Protein AF-A0A924BR52-F1 (afdb_monomer)

Solvent-accessible surface area (backbone atoms only — not comparable to full-atom values): 6195 Å² total; per-residue (Å²): 120,48,82,42,59,47,88,78,57,91,78,55,100,89,59,88,78,86,85,52,82,76,59,74,30,55,43,70,36,64,94,91,61,73,71,62,67,60,56,50,51,55,53,48,61,71,70,50,67,93,75,72,74,60,98,55,46,71,58,52,28,57,78,70,59,68,79,58,80,74,76,70,66,98,63,35,77,55,64,81,70,67,75,88,72,83,80,79,88,126

pLDDT: mean 85.06, std 11.77, range [38.25, 95.31]

Structure (mmCIF, N/CA/C/O backbone):
data_AF-A0A924BR52-F1
#
_entry.id   AF-A0A924BR52-F1
#
loop_
_atom_site.group_PDB
_atom_site.id
_atom_site.type_symbol
_atom_site.label_atom_id
_atom_site.label_alt_id
_atom_site.label_comp_id
_atom_site.label_asym_id
_atom_site.label_entity_id
_atom_site.label_seq_id
_atom_s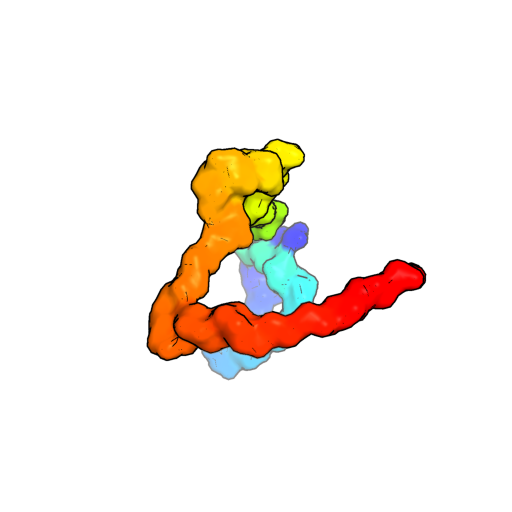ite.pdbx_PDB_ins_code
_atom_site.Cartn_x
_atom_site.Cartn_y
_atom_site.Cartn_z
_atom_site.occupancy
_atom_site.B_iso_or_equiv
_atom_site.auth_seq_id
_atom_site.auth_comp_id
_atom_site.auth_asym_id
_atom_site.auth_atom_id
_atom_site.pdbx_PDB_model_num
ATOM 1 N N . MET A 1 1 ? -11.825 -6.376 2.470 1.00 85.44 1 MET A N 1
ATOM 2 C CA . MET A 1 1 ? -11.745 -5.600 3.729 1.00 85.44 1 MET A CA 1
ATOM 3 C C . MET A 1 1 ? -13.051 -5.541 4.514 1.00 85.44 1 MET A C 1
ATOM 5 O O . MET A 1 1 ? -14.092 -5.208 3.948 1.00 85.44 1 MET A O 1
ATOM 9 N N . ARG A 1 2 ? -12.976 -5.813 5.825 1.00 90.50 2 ARG A N 1
ATOM 10 C CA . ARG A 1 2 ? -14.056 -5.747 6.821 1.00 90.50 2 ARG A CA 1
ATOM 11 C C . ARG A 1 2 ? -13.543 -5.149 8.141 1.00 90.50 2 ARG A C 1
ATOM 13 O O . ARG A 1 2 ? -12.471 -5.514 8.604 1.00 90.50 2 ARG A O 1
ATOM 20 N N . PHE A 1 3 ? -14.312 -4.252 8.755 1.00 92.62 3 PHE A N 1
ATOM 21 C CA . PHE A 1 3 ? -14.008 -3.732 10.093 1.00 92.62 3 PHE A CA 1
ATOM 22 C C . PHE A 1 3 ? -14.686 -4.604 11.146 1.00 92.62 3 PHE A C 1
ATOM 24 O O . PHE A 1 3 ? -15.896 -4.831 11.061 1.00 92.62 3 PHE A O 1
ATOM 31 N N . VAL A 1 4 ? -13.925 -5.074 12.131 1.00 92.75 4 VAL A N 1
ATOM 32 C CA . VAL A 1 4 ? -14.412 -5.973 13.190 1.00 92.75 4 VAL A CA 1
ATOM 33 C C . VAL A 1 4 ? -14.085 -5.402 14.573 1.00 92.75 4 VAL A C 1
ATOM 35 O O . VAL A 1 4 ? -13.049 -4.755 14.729 1.00 92.75 4 VAL A O 1
ATOM 38 N N . PRO A 1 5 ? -14.942 -5.577 15.595 1.00 93.38 5 PRO A N 1
ATOM 39 C CA . PRO A 1 5 ? -14.590 -5.163 16.950 1.00 93.38 5 PRO A CA 1
ATOM 40 C C . PRO A 1 5 ? -13.321 -5.882 17.416 1.00 93.38 5 PRO A C 1
ATOM 42 O O . PRO A 1 5 ? -13.229 -7.095 17.279 1.00 93.38 5 PRO A O 1
ATOM 45 N N . ALA A 1 6 ? -12.376 -5.179 18.041 1.00 90.69 6 ALA A N 1
ATOM 46 C CA . ALA A 1 6 ? -11.134 -5.800 18.518 1.00 90.69 6 ALA A CA 1
ATOM 47 C C . ALA A 1 6 ? -11.375 -6.987 19.475 1.00 90.69 6 ALA A C 1
ATOM 49 O O . ALA A 1 6 ? -10.587 -7.924 19.513 1.00 90.69 6 ALA A O 1
ATOM 50 N N . SER A 1 7 ? -12.506 -6.998 20.192 1.00 88.75 7 SER A N 1
ATOM 51 C CA . SER A 1 7 ? -12.895 -8.099 21.080 1.00 88.75 7 SER A CA 1
ATOM 52 C C . SER A 1 7 ? -13.266 -9.403 20.366 1.00 88.75 7 SER A C 1
ATOM 54 O O . SER A 1 7 ? -13.508 -10.394 21.046 1.00 88.75 7 SER A O 1
ATOM 56 N N . THR A 1 8 ? -13.404 -9.410 19.036 1.00 86.50 8 THR A N 1
ATOM 57 C CA . THR A 1 8 ? -13.641 -10.644 18.267 1.00 86.50 8 THR A CA 1
ATOM 58 C C . THR A 1 8 ? -12.349 -11.355 17.888 1.00 86.50 8 THR A C 1
ATOM 60 O O . THR A 1 8 ? -12.418 -12.479 17.402 1.00 86.50 8 THR A O 1
ATOM 63 N N . LEU A 1 9 ? -11.195 -10.713 18.083 1.00 80.19 9 LEU A N 1
ATOM 64 C CA . LEU A 1 9 ? -9.894 -11.305 17.807 1.00 80.19 9 LEU A CA 1
ATOM 65 C C . LEU A 1 9 ? -9.395 -12.014 19.067 1.00 80.19 9 LEU A C 1
ATOM 67 O O . 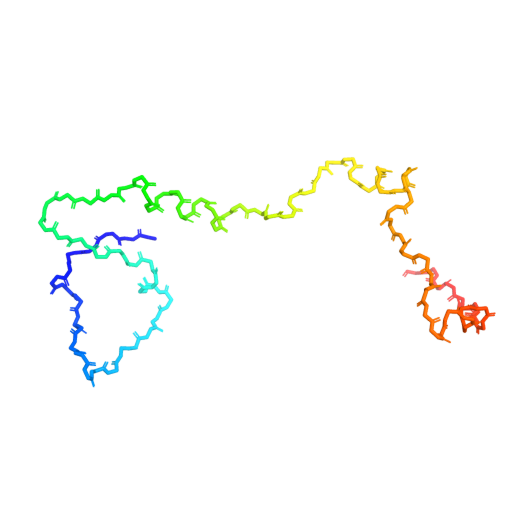LEU A 1 9 ? -9.214 -11.383 20.109 1.00 80.19 9 LEU A O 1
ATOM 71 N N . ASP A 1 10 ? -9.176 -13.322 18.968 1.00 73.94 10 ASP A N 1
ATOM 72 C CA . ASP A 1 10 ? -8.596 -14.119 20.050 1.00 73.94 10 ASP A CA 1
ATOM 73 C C . ASP A 1 10 ? -7.068 -13.981 19.992 1.00 73.94 10 ASP A C 1
ATOM 75 O O . ASP A 1 10 ? -6.371 -14.730 19.314 1.00 73.94 10 ASP A O 1
ATOM 79 N N . GLN A 1 11 ? -6.556 -12.897 20.581 1.00 73.50 11 GLN A N 1
ATOM 80 C CA . GLN A 1 11 ? -5.130 -12.563 20.582 1.00 73.50 11 GLN A CA 1
ATOM 81 C C . GL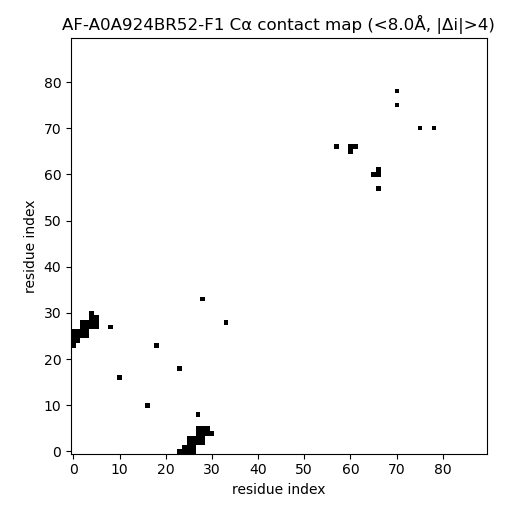N A 1 11 ? -4.580 -12.670 21.999 1.00 73.50 11 GLN A C 1
ATOM 83 O O . GLN A 1 11 ? -4.451 -11.666 22.709 1.00 73.50 11 GLN A O 1
ATOM 88 N N . SER A 1 12 ? -4.254 -13.888 22.431 1.00 80.56 12 SER A N 1
ATOM 89 C CA . SER A 1 12 ? -3.435 -14.070 23.625 1.00 80.56 12 SER A CA 1
ATOM 90 C C . SER A 1 12 ? -1.937 -14.064 23.250 1.00 80.56 12 SER A C 1
ATOM 92 O O . SER A 1 12 ? -1.568 -14.574 22.193 1.00 80.56 12 SER A O 1
ATOM 94 N N . PRO A 1 13 ? -1.044 -13.447 24.055 1.00 79.81 13 PRO A N 1
ATOM 95 C CA . PRO A 1 13 ? 0.351 -13.201 23.653 1.00 79.81 13 PRO A CA 1
ATOM 96 C C . PRO A 1 13 ? 1.177 -14.444 23.288 1.00 79.81 13 PRO A C 1
ATOM 98 O O . PRO A 1 13 ? 2.179 -14.312 22.590 1.00 79.81 13 PRO A O 1
ATOM 101 N N . ASP A 1 14 ? 0.778 -15.619 23.777 1.00 85.69 14 ASP A N 1
ATOM 102 C CA . ASP A 1 14 ? 1.503 -16.886 23.628 1.00 85.69 14 ASP A CA 1
ATOM 103 C C . ASP A 1 14 ? 0.759 -17.893 22.727 1.00 85.69 14 ASP A C 1
ATOM 105 O O . ASP A 1 14 ? 1.133 -19.065 22.663 1.00 85.69 14 ASP A O 1
ATOM 109 N N . GLU A 1 15 ? -0.306 -17.460 22.050 1.00 86.44 15 GLU A N 1
ATOM 110 C CA . GLU A 1 15 ? -1.143 -18.312 21.206 1.00 86.44 15 GLU A CA 1
ATOM 111 C C . GLU A 1 15 ? -0.789 -18.175 19.728 1.00 86.44 15 GLU A C 1
ATOM 113 O O . GLU A 1 15 ? -0.545 -17.086 19.204 1.00 86.44 15 GLU A O 1
ATOM 118 N N . GLU A 1 16 ? -0.731 -19.319 19.049 1.00 84.56 16 GLU A N 1
ATOM 119 C CA . GLU A 1 16 ? -0.496 -19.371 17.613 1.00 84.56 16 GLU A CA 1
ATOM 120 C C . GLU A 1 16 ? -1.766 -18.942 16.875 1.00 84.56 16 GLU A C 1
ATOM 122 O O . GLU A 1 16 ? -2.829 -19.536 17.040 1.00 84.56 16 GLU A O 1
ATOM 127 N N . ILE A 1 17 ? -1.645 -17.911 16.041 1.00 83.06 17 ILE A N 1
ATOM 128 C CA . ILE A 1 17 ? -2.750 -17.401 15.231 1.00 83.06 17 ILE A CA 1
ATOM 129 C C . ILE A 1 17 ? -2.652 -18.026 13.839 1.00 83.06 17 ILE A C 1
ATOM 131 O O . ILE A 1 17 ? -1.684 -17.790 13.110 1.00 83.06 17 ILE A O 1
ATOM 135 N N . GLU A 1 18 ? -3.659 -18.807 13.449 1.00 82.25 18 GLU A N 1
ATOM 136 C CA . GLU A 1 18 ? -3.783 -19.287 12.0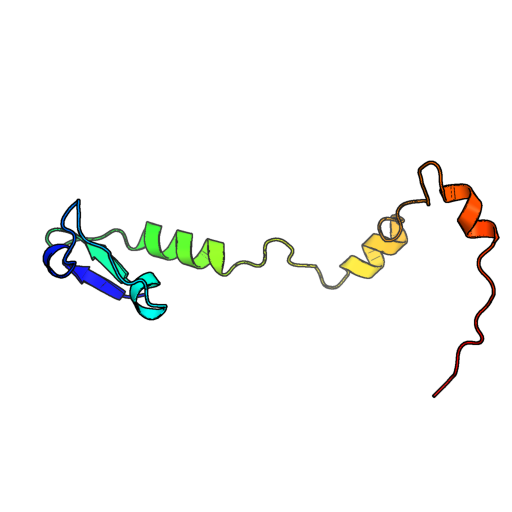72 1.00 82.25 18 GLU A CA 1
ATOM 137 C C . GLU A 1 18 ? -4.170 -18.122 11.145 1.00 82.25 18 GLU A C 1
ATOM 139 O O . GLU A 1 18 ? -5.217 -17.498 11.305 1.00 82.25 18 GLU A O 1
ATOM 144 N N . LEU A 1 19 ? -3.307 -17.812 10.171 1.00 86.62 19 LEU A N 1
ATOM 145 C CA . LEU A 1 19 ? -3.542 -16.757 9.183 1.00 86.62 19 LEU A CA 1
ATOM 146 C C . LEU A 1 19 ? -4.177 -17.344 7.920 1.00 86.62 19 LEU A C 1
ATOM 148 O O . LEU A 1 19 ? -3.500 -17.998 7.123 1.00 86.62 19 LEU A O 1
ATOM 152 N N . ASP A 1 20 ? -5.462 -17.068 7.715 1.00 88.69 20 ASP A N 1
ATOM 153 C CA . ASP A 1 20 ? -6.141 -17.311 6.444 1.00 88.69 20 ASP A CA 1
ATOM 154 C C . ASP A 1 20 ? -6.172 -16.042 5.565 1.00 88.69 20 ASP A C 1
ATOM 156 O O . ASP A 1 20 ? -5.904 -14.929 6.021 1.00 88.69 20 ASP A O 1
ATOM 160 N N . ALA A 1 21 ? -6.454 -16.206 4.270 1.00 89.25 21 ALA A N 1
ATOM 161 C CA . ALA A 1 21 ? -6.451 -15.090 3.323 1.00 89.25 21 ALA A CA 1
ATOM 162 C C . ALA A 1 21 ? -7.572 -14.070 3.589 1.00 89.25 21 ALA A C 1
ATOM 164 O O . ALA A 1 21 ? -7.386 -12.881 3.333 1.00 89.25 21 ALA A O 1
ATOM 165 N N . ASP A 1 22 ? -8.711 -14.518 4.117 1.00 86.19 22 ASP A N 1
ATOM 166 C CA . ASP A 1 22 ? -9.864 -13.667 4.402 1.00 86.19 22 ASP A CA 1
ATOM 167 C C . ASP A 1 22 ? -9.675 -12.878 5.711 1.00 86.19 22 ASP A C 1
ATOM 169 O O . ASP A 1 22 ? -10.297 -11.830 5.889 1.00 86.19 22 ASP A O 1
ATOM 173 N N . ALA A 1 23 ? -8.834 -13.356 6.629 1.00 86.75 23 ALA A N 1
ATOM 174 C CA . ALA A 1 23 ? -8.465 -12.711 7.883 1.00 86.75 23 ALA A CA 1
ATOM 175 C C . ALA A 1 23 ? -7.540 -11.509 7.653 1.00 86.75 23 ALA A C 1
ATOM 177 O O . ALA A 1 23 ? -7.603 -10.533 8.394 1.00 86.75 23 ALA A O 1
ATOM 178 N N . LEU A 1 24 ? -6.742 -11.515 6.578 1.00 86.62 24 LEU A N 1
ATOM 179 C CA . LEU A 1 24 ? -5.895 -10.373 6.192 1.00 86.62 24 LEU A CA 1
ATOM 180 C C . LEU A 1 24 ? -6.704 -9.131 5.791 1.00 86.62 24 LEU A C 1
ATOM 182 O O . LEU A 1 24 ? -6.176 -8.022 5.749 1.00 86.62 24 LEU A O 1
ATOM 186 N N . ASP A 1 25 ? -7.987 -9.322 5.498 1.00 88.38 25 ASP A N 1
ATOM 187 C CA . ASP A 1 25 ? -8.933 -8.262 5.194 1.00 88.38 25 ASP A CA 1
ATOM 188 C C . ASP A 1 25 ? -9.638 -7.708 6.445 1.00 88.38 25 ASP A C 1
ATOM 190 O O . ASP A 1 25 ? -10.462 -6.799 6.313 1.00 88.38 25 ASP A O 1
ATOM 194 N N . GLU A 1 26 ? -9.367 -8.234 7.643 1.00 89.88 26 GLU A N 1
ATOM 195 C CA . GLU A 1 26 ? -9.922 -7.729 8.901 1.00 89.88 26 GLU A CA 1
ATOM 196 C C . GLU A 1 26 ? -9.120 -6.558 9.460 1.00 89.88 26 GLU A C 1
ATOM 198 O O . GLU A 1 26 ? -7.920 -6.657 9.702 1.00 89.88 26 GLU A O 1
ATOM 203 N N . ILE A 1 27 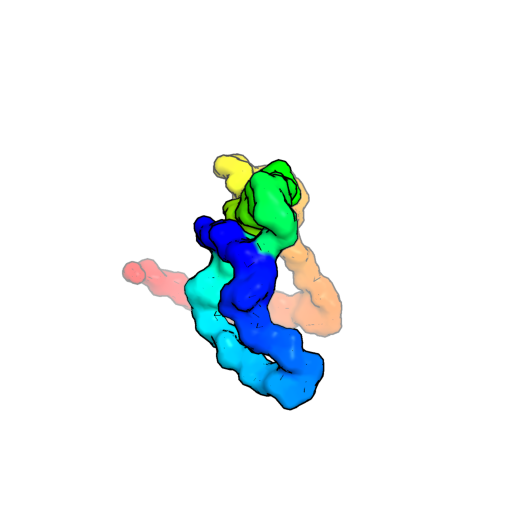? -9.813 -5.455 9.744 1.00 90.94 27 ILE A N 1
ATOM 204 C CA . ILE A 1 27 ? -9.254 -4.332 10.494 1.00 90.94 27 ILE A CA 1
ATOM 205 C C . ILE A 1 27 ? -9.971 -4.242 11.845 1.00 90.94 27 ILE A C 1
ATOM 207 O O . ILE A 1 27 ? -11.168 -3.920 11.872 1.00 90.94 27 ILE A O 1
ATOM 211 N N . PRO A 1 28 ? -9.277 -4.498 12.970 1.00 90.81 28 PRO A N 1
ATOM 212 C CA . PRO A 1 28 ? -9.852 -4.292 14.288 1.00 90.81 28 PRO A CA 1
ATOM 213 C C . PRO A 1 28 ? -10.118 -2.814 14.568 1.00 90.81 28 PRO A C 1
ATOM 215 O O . PRO A 1 28 ? -9.319 -1.945 14.219 1.00 90.81 28 PRO A O 1
ATOM 218 N N . TYR A 1 29 ? -11.214 -2.532 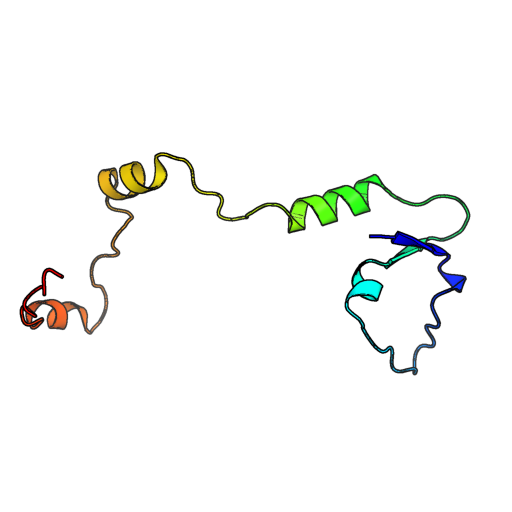15.267 1.00 93.25 29 TYR A N 1
ATOM 219 C CA . TYR A 1 29 ? -11.491 -1.212 15.826 1.00 93.25 29 TYR A CA 1
ATOM 220 C C . TYR A 1 29 ? -11.948 -1.287 17.284 1.00 93.25 29 TYR A C 1
ATOM 222 O O . TYR A 1 29 ? -12.492 -2.294 17.744 1.00 93.25 29 TYR A O 1
ATOM 230 N N . GLU A 1 30 ? -11.766 -0.181 18.005 1.00 93.12 30 GLU A N 1
ATOM 231 C CA . GLU A 1 30 ? -12.199 -0.021 19.391 1.00 93.12 30 GLU A CA 1
ATOM 232 C C . GLU A 1 30 ? -13.310 1.028 19.511 1.00 93.12 30 GLU A C 1
ATOM 234 O O . GLU A 1 30 ? -13.343 2.034 18.801 1.00 93.12 30 GLU A O 1
ATOM 239 N N . GLY A 1 31 ? -14.240 0.811 20.442 1.00 91.75 31 GLY A N 1
ATOM 240 C CA . GLY A 1 31 ? -15.350 1.734 20.665 1.00 91.75 31 GLY A CA 1
ATOM 241 C C . GLY A 1 31 ? -16.329 1.773 19.488 1.00 91.75 31 GLY A C 1
ATOM 242 O O . GLY A 1 31 ? -16.838 0.740 19.060 1.00 91.75 31 GLY A O 1
ATOM 243 N N . THR A 1 32 ? -16.659 2.975 19.011 1.00 92.56 32 THR A N 1
ATOM 244 C CA . THR A 1 32 ? -17.710 3.199 17.998 1.00 92.56 32 THR A CA 1
ATOM 245 C C . THR A 1 32 ? -17.221 3.932 16.749 1.00 92.56 32 THR A C 1
ATOM 247 O O . THR A 1 32 ? -18.037 4.295 15.902 1.00 92.56 32 THR A O 1
ATOM 250 N N . ALA A 1 33 ? -15.914 4.166 16.625 1.00 91.50 33 ALA A N 1
ATOM 251 C CA . ALA A 1 33 ? -15.307 4.881 15.508 1.00 91.50 33 ALA A CA 1
ATOM 252 C C . ALA A 1 33 ? -14.041 4.161 15.027 1.00 91.50 33 ALA A C 1
ATOM 254 O O . ALA A 1 33 ? -13.359 3.508 15.810 1.00 91.50 33 ALA A O 1
ATOM 255 N N . PHE A 1 34 ? -13.728 4.304 13.741 1.00 91.00 34 PHE A N 1
ATOM 256 C CA . PHE A 1 34 ? -12.532 3.748 13.107 1.00 91.00 34 PHE A CA 1
ATOM 257 C C . PHE A 1 34 ? -12.046 4.679 11.987 1.00 91.00 34 PHE A C 1
ATOM 259 O O . PHE A 1 34 ? -12.832 5.475 11.461 1.00 91.00 34 PHE A O 1
ATOM 266 N N . ASP A 1 35 ? -10.765 4.589 11.617 1.00 91.25 35 ASP A N 1
ATOM 267 C CA . ASP A 1 35 ? -10.182 5.419 10.557 1.00 91.25 35 ASP A CA 1
ATOM 268 C C . ASP A 1 35 ? -10.379 4.779 9.175 1.00 91.25 35 ASP A C 1
ATOM 270 O O . ASP A 1 35 ? -9.632 3.906 8.729 1.00 91.25 35 ASP A O 1
ATOM 274 N N . LEU A 1 36 ? -11.421 5.233 8.478 1.00 93.12 36 LEU A N 1
ATOM 275 C CA . LEU A 1 36 ? -11.686 4.816 7.104 1.00 93.12 36 LEU A CA 1
ATOM 276 C C . LEU A 1 36 ? -10.674 5.405 6.107 1.00 93.12 36 LEU A C 1
ATOM 278 O O . LEU A 1 36 ? -10.409 4.791 5.074 1.00 93.12 36 LEU A O 1
ATOM 282 N N . GLY A 1 37 ? -10.140 6.597 6.384 1.00 94.19 37 GLY A N 1
ATOM 283 C CA . GLY A 1 37 ? -9.229 7.294 5.481 1.00 94.19 37 GLY A CA 1
ATOM 284 C C . GLY A 1 37 ? -7.901 6.560 5.357 1.00 94.19 37 GLY A C 1
ATOM 285 O O . GLY A 1 37 ? -7.420 6.349 4.243 1.00 94.19 37 GLY A O 1
ATOM 286 N N . GLU A 1 38 ? -7.354 6.111 6.484 1.00 91.75 38 GLU A N 1
ATOM 287 C CA . GLU A 1 38 ? -6.149 5.287 6.522 1.00 91.75 38 GLU A CA 1
ATOM 288 C C . GLU A 1 38 ? -6.355 3.944 5.811 1.00 91.75 38 GLU A C 1
ATOM 290 O O . GLU A 1 38 ? -5.596 3.615 4.895 1.00 91.75 38 GLU A O 1
ATOM 295 N N . ALA A 1 39 ? -7.415 3.206 6.158 1.00 92.12 39 ALA A N 1
ATOM 296 C CA . ALA A 1 39 ? -7.717 1.912 5.542 1.00 92.12 39 ALA A CA 1
ATOM 297 C C . ALA A 1 39 ? -7.867 2.018 4.015 1.00 92.12 39 ALA A C 1
ATOM 299 O O . ALA A 1 39 ? -7.341 1.195 3.257 1.00 92.12 39 ALA A O 1
ATOM 300 N N . PHE A 1 40 ? -8.548 3.068 3.549 1.00 93.06 40 PHE A N 1
ATOM 301 C CA . PHE A 1 40 ? -8.700 3.342 2.127 1.00 93.06 40 PHE A CA 1
ATOM 302 C C . PHE A 1 40 ? -7.368 3.706 1.464 1.00 93.06 40 PHE A C 1
ATOM 304 O O . PHE A 1 40 ? -7.064 3.189 0.391 1.00 93.06 40 PHE A O 1
ATOM 311 N N . ALA A 1 41 ? -6.558 4.563 2.091 1.00 94.94 41 ALA A N 1
ATOM 312 C CA . ALA A 1 41 ? -5.271 4.983 1.545 1.00 94.94 41 ALA A CA 1
ATOM 313 C C . ALA A 1 41 ? -4.296 3.806 1.396 1.00 94.94 41 ALA A C 1
ATOM 315 O O . ALA A 1 41 ? -3.664 3.672 0.350 1.00 94.94 41 ALA A O 1
ATOM 316 N N . GLN A 1 42 ? -4.209 2.932 2.401 1.00 90.94 42 GLN A N 1
ATOM 317 C CA . GLN A 1 42 ? -3.362 1.738 2.354 1.00 90.94 42 GLN A CA 1
ATOM 318 C C . GLN A 1 42 ? -3.846 0.744 1.290 1.00 90.94 42 GLN A C 1
ATOM 320 O O . GLN A 1 42 ? -3.046 0.247 0.497 1.00 90.94 42 GLN A O 1
ATOM 325 N N . SER A 1 43 ? -5.162 0.521 1.206 1.00 91.75 43 SER A N 1
ATOM 326 C CA . SER A 1 43 ? -5.756 -0.340 0.174 1.00 91.75 43 SER A CA 1
ATOM 327 C C . SER A 1 43 ? -5.488 0.191 -1.235 1.00 91.75 43 SER A C 1
ATOM 329 O O . SER A 1 43 ? -5.104 -0.560 -2.129 1.00 91.75 43 SER A O 1
ATOM 331 N N . LEU A 1 44 ? -5.649 1.502 -1.436 1.00 93.94 44 LEU A N 1
ATOM 332 C CA . LEU A 1 44 ? -5.352 2.152 -2.707 1.00 93.94 44 LEU A CA 1
ATOM 333 C C . LEU A 1 44 ? -3.862 2.052 -3.048 1.00 93.94 44 LEU A C 1
ATOM 335 O O . LEU A 1 44 ? -3.525 1.758 -4.190 1.00 93.94 44 LEU A O 1
ATOM 339 N N . ALA A 1 45 ? -2.975 2.261 -2.074 1.00 93.88 45 ALA A N 1
ATOM 340 C CA . ALA A 1 45 ? -1.535 2.149 -2.280 1.00 93.88 45 ALA A CA 1
ATOM 341 C C . ALA A 1 45 ? -1.123 0.748 -2.762 1.00 93.88 45 ALA A C 1
ATOM 343 O O . ALA A 1 45 ? -0.261 0.646 -3.629 1.00 93.88 45 ALA A O 1
ATOM 344 N N . LEU A 1 46 ? -1.764 -0.311 -2.254 1.00 91.38 46 LEU A N 1
ATOM 345 C CA . LEU A 1 46 ? -1.547 -1.689 -2.715 1.00 91.38 46 LEU A CA 1
ATOM 346 C C . LEU A 1 46 ? -2.142 -1.962 -4.104 1.00 91.38 46 LEU A C 1
ATOM 348 O O . LEU A 1 46 ? -1.597 -2.765 -4.856 1.00 91.38 46 LEU A O 1
ATOM 352 N N . ALA A 1 47 ? -3.260 -1.317 -4.442 1.00 93.75 47 ALA A N 1
ATOM 353 C CA . ALA A 1 47 ? -3.931 -1.498 -5.728 1.00 93.75 47 ALA A CA 1
ATOM 354 C C . ALA A 1 47 ? -3.247 -0.753 -6.890 1.00 93.75 47 ALA A C 1
ATOM 356 O O . ALA A 1 47 ? -3.494 -1.070 -8.055 1.00 93.75 47 ALA A O 1
ATOM 357 N N . ILE A 1 48 ? -2.423 0.255 -6.597 1.00 95.19 48 ILE A N 1
ATOM 358 C CA . ILE A 1 48 ? -1.683 1.013 -7.609 1.00 95.19 48 ILE A CA 1
ATOM 359 C C . ILE A 1 48 ? -0.533 0.161 -8.152 1.00 95.19 48 ILE A C 1
ATOM 361 O O . ILE A 1 48 ? 0.289 -0.339 -7.392 1.00 95.19 48 ILE A O 1
ATOM 365 N N . ASP A 1 49 ? -0.429 0.068 -9.481 1.00 94.94 49 ASP A N 1
ATOM 366 C CA . ASP A 1 49 ? 0.769 -0.457 -10.139 1.00 94.94 49 ASP A CA 1
ATOM 367 C C . ASP A 1 49 ? 1.933 0.540 -9.959 1.00 94.94 49 ASP A C 1
ATOM 369 O O . ASP A 1 49 ? 1.892 1.635 -10.537 1.00 94.94 49 ASP A O 1
ATOM 373 N N . PRO A 1 50 ? 2.987 0.194 -9.192 1.00 93.62 50 PRO A N 1
ATOM 374 C CA . PRO A 1 50 ? 4.121 1.090 -8.977 1.00 93.62 50 PRO A CA 1
ATOM 375 C C . PRO A 1 50 ? 4.939 1.335 -10.255 1.00 93.62 50 PRO A C 1
ATOM 377 O O . PRO A 1 50 ? 5.725 2.282 -10.303 1.00 93.62 50 PRO A O 1
ATOM 380 N N . PHE A 1 51 ? 4.757 0.512 -11.291 1.00 91.69 51 PHE A N 1
ATOM 381 C CA . PHE A 1 51 ? 5.478 0.580 -12.562 1.00 91.69 51 PHE A CA 1
ATOM 382 C C . PHE A 1 51 ? 4.545 0.830 -13.754 1.00 91.69 51 PHE A C 1
ATOM 384 O O . PHE A 1 51 ? 4.870 0.468 -14.894 1.00 91.69 51 PHE A O 1
ATOM 391 N N . ALA A 1 52 ? 3.415 1.500 -13.501 1.00 94.00 52 ALA A N 1
ATOM 392 C CA . ALA A 1 52 ? 2.451 1.867 -14.527 1.00 94.00 52 ALA A CA 1
ATOM 393 C C . ALA A 1 52 ? 3.149 2.551 -15.713 1.00 94.00 52 ALA A C 1
ATOM 395 O O . ALA A 1 52 ? 3.829 3.573 -15.587 1.00 94.00 52 ALA A O 1
ATOM 396 N N . THR A 1 53 ? 2.991 1.953 -16.888 1.00 93.00 53 THR A N 1
ATOM 397 C CA . THR A 1 53 ? 3.707 2.349 -18.098 1.00 93.00 53 THR A CA 1
ATOM 398 C C . THR A 1 53 ? 2.766 3.110 -19.036 1.00 93.00 53 THR A C 1
ATOM 400 O O . THR A 1 53 ? 1.657 2.665 -19.318 1.00 93.00 53 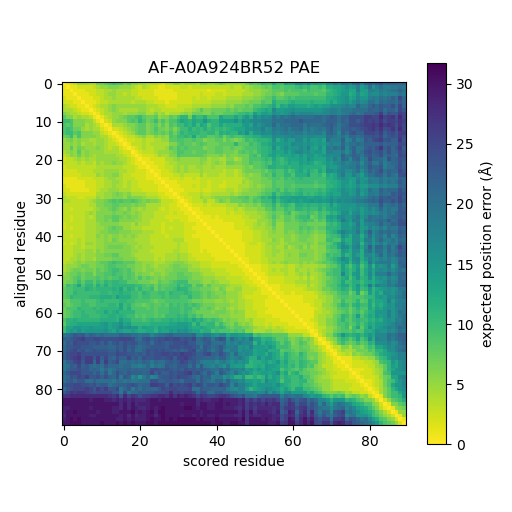THR A O 1
ATOM 403 N N . GLY A 1 54 ? 3.197 4.280 -19.521 1.00 93.94 54 GLY A N 1
ATOM 404 C CA . GLY A 1 54 ? 2.408 5.094 -20.452 1.00 93.94 54 GLY A CA 1
ATOM 405 C C . GLY A 1 54 ? 2.301 4.477 -21.858 1.00 93.94 54 GLY A C 1
ATOM 406 O O . GLY A 1 54 ? 3.158 3.680 -22.241 1.00 93.94 54 GLY A O 1
ATOM 407 N N . PRO A 1 55 ? 1.311 4.886 -22.674 1.00 95.31 55 PRO A N 1
ATOM 408 C CA . PRO A 1 55 ? 1.051 4.294 -23.995 1.00 95.31 55 PRO A CA 1
ATOM 409 C C . PRO A 1 55 ? 2.218 4.439 -24.986 1.00 95.31 55 PRO A C 1
ATOM 411 O O . PRO A 1 55 ? 2.363 3.639 -25.902 1.00 95.31 55 PRO A O 1
ATOM 414 N N . ASP A 1 56 ? 3.068 5.447 -24.786 1.00 95.25 56 ASP A N 1
ATOM 415 C CA . ASP A 1 56 ? 4.242 5.735 -25.613 1.00 95.25 56 ASP A CA 1
ATOM 416 C C . ASP A 1 56 ? 5.557 5.202 -25.026 1.00 95.25 56 ASP A C 1
ATOM 418 O O . ASP A 1 56 ? 6.628 5.465 -25.577 1.00 95.25 56 ASP A O 1
ATOM 422 N N . ALA A 1 57 ? 5.525 4.497 -23.894 1.00 93.31 57 ALA A N 1
ATOM 423 C CA . ALA A 1 57 ? 6.740 4.219 -23.136 1.00 93.31 57 ALA A CA 1
ATOM 424 C C . ALA A 1 57 ? 7.796 3.450 -23.935 1.00 93.31 57 ALA A C 1
ATOM 426 O O . ALA A 1 57 ? 8.976 3.759 -23.821 1.00 93.31 57 ALA A O 1
ATOM 427 N N . ASP A 1 58 ? 7.395 2.509 -24.788 1.00 91.19 58 ASP A N 1
ATOM 428 C CA . ASP A 1 58 ? 8.344 1.753 -25.610 1.00 91.19 58 ASP A CA 1
ATOM 429 C C . ASP A 1 58 ? 8.972 2.601 -26.717 1.00 91.19 58 ASP A C 1
ATOM 431 O O . ASP A 1 58 ? 10.147 2.428 -27.040 1.00 91.19 58 ASP A O 1
ATOM 435 N N . ARG A 1 59 ? 8.214 3.548 -27.284 1.00 94.50 59 ARG A N 1
ATOM 436 C CA . ARG A 1 59 ? 8.746 4.528 -28.239 1.00 94.50 59 ARG A CA 1
ATOM 437 C C . ARG A 1 59 ? 9.767 5.430 -27.551 1.00 94.50 59 ARG A C 1
ATOM 439 O O . ARG A 1 59 ? 10.874 5.567 -28.051 1.00 94.50 59 ARG A O 1
ATOM 446 N N . VAL A 1 60 ? 9.420 5.972 -26.383 1.00 93.19 60 VAL A N 1
ATOM 447 C CA . VAL A 1 60 ? 10.316 6.828 -25.589 1.00 93.19 60 VAL A CA 1
ATOM 448 C C . VAL A 1 60 ? 11.572 6.065 -25.173 1.00 93.19 60 VAL A C 1
ATOM 450 O O . VAL A 1 60 ? 12.669 6.593 -25.318 1.00 93.19 60 VAL A O 1
ATOM 453 N N . ARG A 1 61 ? 11.449 4.815 -24.711 1.00 91.81 61 ARG A N 1
ATOM 454 C CA . ARG A 1 61 ? 12.612 3.986 -24.366 1.00 91.81 61 ARG A CA 1
ATOM 455 C C . ARG A 1 61 ? 13.581 3.901 -25.548 1.00 91.81 61 ARG A C 1
ATOM 457 O O . ARG A 1 61 ? 14.726 4.304 -25.368 1.00 91.81 61 ARG A O 1
ATOM 464 N N . ARG A 1 62 ? 13.091 3.546 -26.746 1.00 90.94 62 ARG A N 1
ATOM 465 C CA . ARG A 1 62 ? 13.888 3.490 -27.989 1.00 90.94 62 ARG A CA 1
ATOM 466 C C . ARG A 1 62 ? 14.528 4.820 -28.363 1.00 90.94 62 ARG A C 1
ATOM 468 O O . ARG A 1 62 ? 15.728 4.870 -28.628 1.00 90.94 62 ARG A O 1
ATOM 475 N N . ASP A 1 63 ? 13.744 5.896 -28.370 1.00 93.94 63 ASP A N 1
ATOM 476 C CA . ASP A 1 63 ? 14.205 7.232 -28.771 1.00 93.94 63 ASP A CA 1
ATOM 477 C C . ASP A 1 63 ? 15.362 7.723 -27.878 1.00 93.94 63 ASP A C 1
ATOM 479 O O . ASP A 1 63 ? 16.286 8.387 -28.353 1.00 93.94 63 ASP A O 1
ATOM 483 N N . PHE A 1 64 ? 15.346 7.342 -26.596 1.00 91.62 64 PHE A N 1
ATOM 484 C CA . PHE A 1 64 ? 16.382 7.673 -25.614 1.00 91.62 64 PHE A CA 1
ATOM 485 C C . PHE A 1 64 ? 17.374 6.530 -25.337 1.00 91.62 64 PHE A C 1
ATOM 487 O O . PHE A 1 64 ? 18.240 6.687 -24.476 1.00 91.62 64 PHE A O 1
ATOM 494 N N . LYS A 1 65 ? 17.298 5.415 -26.081 1.00 87.31 65 LYS A N 1
ATOM 495 C CA . LYS A 1 65 ? 18.165 4.229 -25.948 1.00 87.31 65 LYS A CA 1
ATOM 496 C C . LYS A 1 65 ? 18.194 3.642 -24.525 1.00 87.31 65 LYS A C 1
ATOM 498 O O . LYS A 1 65 ? 19.256 3.310 -24.004 1.00 87.31 65 LYS A O 1
ATOM 503 N N . LEU A 1 66 ? 17.033 3.547 -23.879 1.00 84.31 66 LEU A N 1
ATOM 504 C CA . LEU A 1 66 ? 16.863 3.044 -22.503 1.00 84.31 66 LEU A CA 1
ATOM 505 C C . LEU A 1 66 ? 16.509 1.547 -22.434 1.00 84.31 66 LEU A C 1
ATOM 507 O O . LEU A 1 66 ? 16.439 0.965 -21.357 1.00 84.31 66 LEU A O 1
ATOM 511 N N . ASP A 1 67 ? 16.243 0.939 -23.579 1.00 75.69 67 ASP A N 1
ATOM 512 C CA . ASP A 1 67 ? 15.730 -0.416 -23.791 1.00 75.69 67 ASP A CA 1
ATOM 513 C C . ASP A 1 67 ? 16.828 -1.487 -23.855 1.00 75.69 67 ASP A C 1
ATOM 515 O O . ASP A 1 67 ? 16.532 -2.678 -23.768 1.00 75.69 67 ASP A O 1
ATOM 519 N N . ALA A 1 68 ? 18.097 -1.081 -23.920 1.00 70.31 68 ALA A N 1
ATOM 520 C CA . ALA A 1 68 ? 19.227 -1.994 -23.846 1.00 70.31 68 ALA A CA 1
ATOM 521 C C . ALA A 1 68 ? 20.376 -1.371 -23.039 1.00 70.31 68 ALA A C 1
ATOM 523 O O . ALA A 1 68 ? 20.969 -0.387 -23.488 1.00 70.31 68 ALA A O 1
ATOM 524 N N . PRO A 1 69 ? 20.744 -1.927 -21.870 1.00 68.12 69 PRO A N 1
ATOM 525 C CA . PRO A 1 69 ? 22.041 -1.617 -21.294 1.00 68.12 69 PRO A CA 1
ATOM 526 C C . PRO A 1 69 ? 23.121 -2.127 -22.253 1.00 68.12 69 PRO A C 1
ATOM 528 O O . PRO A 1 69 ? 23.090 -3.289 -22.665 1.00 68.12 69 PRO A O 1
ATOM 531 N N . GLU A 1 70 ? 24.078 -1.267 -22.606 1.00 73.12 70 GLU A N 1
ATOM 532 C CA . GLU A 1 70 ? 25.266 -1.692 -23.347 1.00 73.12 70 GLU A CA 1
ATOM 533 C C . GLU A 1 70 ? 25.895 -2.890 -22.617 1.00 73.12 70 GLU A C 1
ATOM 535 O O . GLU A 1 70 ? 26.042 -2.830 -21.384 1.00 73.12 70 GLU A O 1
ATOM 540 N N . PRO A 1 71 ? 26.238 -3.985 -23.327 1.00 73.31 71 PRO A N 1
ATOM 541 C CA . PRO A 1 71 ? 26.877 -5.133 -22.707 1.00 73.31 71 PRO A CA 1
ATOM 542 C C . PRO A 1 71 ? 28.123 -4.641 -21.974 1.00 73.31 71 PRO A C 1
ATOM 544 O O . PRO A 1 71 ? 29.099 -4.195 -22.572 1.00 73.31 71 PRO A O 1
ATOM 547 N N . SER A 1 72 ? 28.052 -4.674 -20.649 1.00 75.88 72 SER A N 1
ATOM 548 C CA . SER A 1 72 ? 29.058 -4.122 -19.752 1.00 75.88 72 SER A CA 1
ATOM 549 C C . SER A 1 72 ? 29.513 -5.207 -18.782 1.00 75.88 72 SER A C 1
ATOM 551 O O . SER A 1 72 ? 28.765 -6.121 -18.434 1.00 75.88 72 SER A O 1
ATOM 553 N N . GLY A 1 73 ? 30.787 -5.149 -18.393 1.00 80.19 73 GLY A N 1
ATOM 554 C CA . GLY A 1 73 ? 31.422 -6.156 -17.542 1.00 80.19 73 GLY A CA 1
ATOM 555 C C . GLY A 1 73 ? 32.337 -7.139 -18.291 1.00 80.19 73 GLY A C 1
ATOM 556 O O . GLY A 1 73 ? 32.519 -7.042 -19.506 1.00 80.19 73 GLY A O 1
ATOM 557 N N . PRO A 1 74 ? 32.951 -8.094 -17.569 1.00 87.88 74 PRO A N 1
ATOM 558 C CA . PRO A 1 74 ? 34.061 -8.920 -18.063 1.00 87.88 74 PRO A CA 1
ATOM 559 C C . PRO A 1 74 ? 33.699 -9.838 -19.239 1.0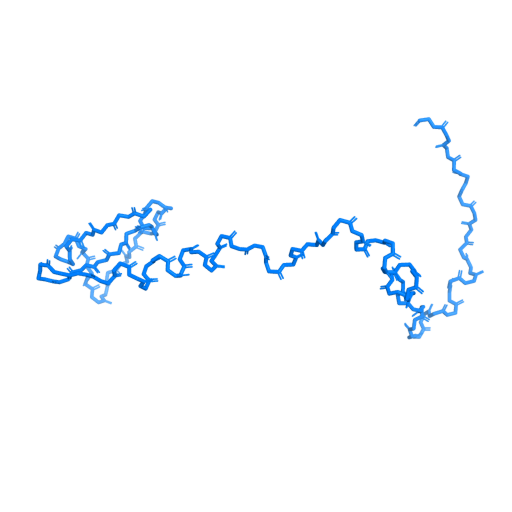0 87.88 74 PRO A C 1
ATOM 561 O O . PRO A 1 74 ? 34.584 -10.306 -19.949 1.00 87.88 74 PRO A O 1
ATOM 564 N N . PHE A 1 75 ? 32.407 -10.075 -19.471 1.00 85.19 75 PHE A N 1
ATOM 565 C CA . PHE A 1 75 ? 31.907 -10.923 -20.551 1.00 85.19 75 PHE A CA 1
ATOM 566 C C . PHE A 1 75 ? 31.333 -10.141 -21.740 1.00 85.19 75 PHE A C 1
ATOM 568 O O . PHE A 1 75 ? 30.878 -10.762 -22.697 1.00 85.19 75 PHE A O 1
ATOM 575 N N . ALA A 1 76 ? 31.389 -8.803 -21.736 1.00 87.81 76 ALA A N 1
ATOM 576 C CA . ALA A 1 76 ? 30.876 -7.971 -22.830 1.00 87.81 76 ALA A CA 1
ATOM 577 C C . ALA A 1 76 ? 31.473 -8.343 -24.202 1.00 87.81 76 ALA A C 1
ATOM 579 O O . ALA A 1 76 ? 30.768 -8.380 -25.208 1.00 87.81 76 ALA A O 1
ATOM 580 N N . ALA A 1 77 ? 32.757 -8.717 -24.231 1.00 83.94 77 ALA A N 1
ATOM 581 C CA . ALA A 1 77 ? 33.459 -9.145 -25.442 1.00 83.94 77 ALA A CA 1
ATOM 582 C C . ALA A 1 77 ? 32.896 -10.438 -26.069 1.00 83.94 77 ALA A C 1
ATOM 584 O O . ALA A 1 77 ? 33.112 -10.691 -27.253 1.00 83.94 77 ALA A O 1
ATOM 585 N N . LEU A 1 78 ? 32.155 -11.253 -25.307 1.00 84.75 78 LEU A N 1
ATOM 586 C CA . LEU A 1 78 ? 31.562 -12.495 -25.809 1.00 84.75 78 LEU A CA 1
ATOM 587 C C . LEU A 1 78 ? 30.347 -12.254 -26.711 1.00 84.75 78 LEU A C 1
ATOM 589 O O . LEU A 1 78 ? 29.975 -13.149 -27.469 1.00 84.75 78 LEU A O 1
ATOM 593 N N . ALA A 1 79 ? 29.757 -11.053 -26.690 1.00 82.31 79 ALA A N 1
ATOM 594 C CA . ALA A 1 79 ? 28.648 -10.697 -27.575 1.00 82.31 79 ALA A CA 1
ATOM 595 C C . ALA A 1 79 ? 29.020 -10.849 -29.063 1.00 82.31 79 ALA A C 1
ATOM 597 O O . ALA A 1 79 ? 28.187 -11.258 -29.868 1.00 82.31 79 ALA A O 1
ATOM 598 N N . ALA A 1 80 ? 30.291 -10.617 -29.412 1.00 82.38 80 ALA A N 1
ATOM 599 C CA . ALA A 1 80 ? 30.813 -10.767 -30.770 1.00 82.38 80 ALA A CA 1
ATOM 600 C C . ALA A 1 80 ? 30.859 -12.226 -31.274 1.00 82.38 80 ALA A C 1
ATOM 602 O O . ALA A 1 80 ? 31.096 -12.454 -32.456 1.00 82.38 80 ALA A O 1
ATOM 603 N N . LEU A 1 81 ? 30.654 -13.218 -30.398 1.00 85.62 81 LEU A N 1
ATOM 604 C CA . LEU A 1 81 ? 30.681 -14.646 -30.736 1.00 85.62 81 LEU A CA 1
ATOM 605 C C . LEU A 1 81 ? 29.283 -15.271 -30.881 1.00 85.62 81 LEU A C 1
ATOM 607 O O . LEU A 1 81 ? 29.171 -16.491 -31.040 1.00 85.62 81 LEU A O 1
ATOM 611 N N . LYS A 1 82 ? 28.209 -14.473 -30.817 1.00 82.88 82 LYS A N 1
ATOM 612 C CA . LYS A 1 82 ? 26.840 -14.972 -30.992 1.00 82.88 82 LYS A CA 1
ATOM 613 C C . LYS A 1 82 ? 26.663 -15.459 -32.439 1.00 82.88 82 LYS A C 1
ATOM 615 O O . LYS A 1 82 ? 26.889 -14.702 -33.375 1.00 82.88 82 LYS A O 1
ATOM 620 N N . ARG A 1 83 ? 26.309 -16.736 -32.622 1.00 80.62 83 ARG A N 1
ATOM 621 C CA . ARG A 1 83 ? 25.986 -17.307 -33.942 1.00 80.62 83 ARG A CA 1
ATOM 622 C C . ARG A 1 83 ? 24.571 -16.892 -34.338 1.00 80.62 83 ARG A C 1
ATOM 624 O O . ARG A 1 83 ? 23.691 -16.893 -33.478 1.00 80.62 83 ARG A O 1
ATOM 631 N N . ASP A 1 84 ? 24.357 -16.610 -35.619 1.00 69.00 84 ASP A N 1
ATOM 632 C CA . ASP A 1 84 ? 23.019 -16.412 -36.172 1.00 69.00 84 ASP A CA 1
ATOM 633 C C . ASP A 1 84 ? 22.255 -17.739 -36.095 1.00 69.00 84 ASP A C 1
ATOM 635 O O . ASP A 1 84 ? 22.525 -18.678 -36.847 1.00 69.00 84 ASP A O 1
ATOM 639 N N . THR A 1 85 ? 21.328 -17.856 -35.147 1.00 58.72 85 THR A N 1
ATOM 640 C CA . THR A 1 85 ? 20.315 -18.911 -35.205 1.00 58.72 85 THR A CA 1
ATOM 641 C C . THR A 1 85 ? 19.325 -18.505 -36.298 1.00 58.72 85 THR A C 1
ATOM 643 O O . THR A 1 85 ? 18.825 -17.379 -36.234 1.00 58.72 85 THR A O 1
ATOM 646 N N . PRO A 1 86 ? 19.035 -19.356 -37.299 1.00 51.56 86 PRO A N 1
ATOM 647 C CA . PRO A 1 86 ? 18.003 -19.062 -38.285 1.00 51.56 86 PRO A CA 1
ATOM 648 C C . PRO A 1 86 ? 16.688 -18.754 -37.569 1.00 51.56 86 PRO A C 1
ATOM 650 O O . PRO A 1 86 ? 16.264 -19.513 -36.698 1.00 51.56 86 PRO A O 1
ATOM 653 N N . GLN A 1 87 ? 16.073 -17.626 -37.910 1.00 50.56 87 GLN A N 1
ATOM 654 C CA . GLN A 1 87 ? 14.740 -17.281 -37.445 1.00 50.56 87 GLN A CA 1
ATOM 655 C C . GLN A 1 87 ? 13.747 -18.177 -38.195 1.00 50.56 87 GLN A C 1
ATOM 657 O O . GLN A 1 87 ? 13.579 -18.036 -39.404 1.00 50.56 87 GLN A O 1
ATOM 662 N N . GLU A 1 88 ? 13.171 -19.158 -37.500 1.00 48.88 88 GLU A N 1
ATOM 663 C CA . GLU A 1 88 ? 12.059 -19.946 -38.029 1.00 48.88 88 GLU A CA 1
ATOM 664 C C . GLU A 1 88 ? 10.819 -19.045 -38.083 1.00 48.88 88 GLU A C 1
ATO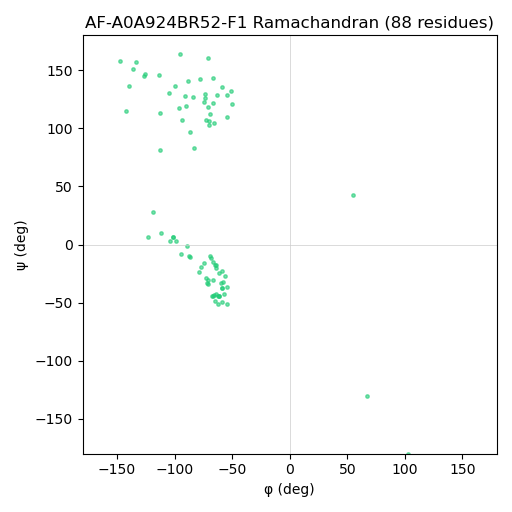M 666 O O . GLU A 1 88 ? 10.239 -18.700 -37.055 1.00 48.88 88 GLU A O 1
ATOM 671 N N . ASP A 1 89 ? 10.448 -18.632 -39.294 1.00 45.06 89 ASP A N 1
ATOM 672 C CA . ASP A 1 89 ? 9.116 -18.120 -39.598 1.00 45.06 89 ASP A CA 1
ATOM 673 C C . ASP A 1 89 ? 8.118 -19.295 -39.540 1.00 45.06 89 ASP A C 1
ATOM 675 O O . ASP A 1 89 ? 8.075 -20.106 -40.471 1.00 45.06 89 ASP A O 1
ATOM 679 N N . ALA A 1 90 ? 7.334 -19.396 -38.459 1.00 38.25 90 ALA A N 1
ATOM 680 C CA . ALA A 1 90 ? 6.052 -20.117 -38.399 1.00 38.25 90 ALA A CA 1
ATOM 681 C C . ALA A 1 90 ? 5.221 -19.697 -37.175 1.00 38.25 90 ALA A C 1
ATOM 683 O O . ALA A 1 90 ? 5.693 -19.902 -36.034 1.00 38.25 90 ALA A O 1
#

Foldseek 3Di:
DDEDAPVVDPDDPPDDDDDDPVCVVYDHDYDDDDDPPVVVVVVVVVVDDPCDADPCRVVVCVVVVVPDDQQDDPCSVVVVVDDDDDDDDD

Secondary structure (DSSP, 8-state):
-EEEEGGGS---TTSPPP--TTGGGEEEE-TT---HHHHHHHHHHHHS-TT---TTHHHHHHHTT-S-----STTGGGGGG---------

Mean predicted aligned error: 11.36 Å

Sequence (90 aa):
MRFVPASTLDQSPDEEIELDADALDEIPYEGTAFDLGEAFAQSLALAIDPFATGPDADRVRRDFKLDAPEPSGPFAALAALKRDTPQEDA

Radius of gyration: 26.09 Å; Cα contacts (8 Å, |Δi|>4): 32; chains: 1; bounding box: 52×28×63 Å